Protein AF-A0A392TMW3-F1 (afdb_monomer)

Secondary structure (DSSP, 8-state):
---------------------GGGG---------HHHHHHHHSPPPGGGSPPPP-----SSS-HHHHHHHHHHHHHHTT--S----

Organism: NCBI:txid97028

Radius of gyration: 32.6 Å; Cα contacts (8 Å, |Δi|>4): 18; chains: 1; bounding box: 54×84×55 Å

Structure (mmCIF, N/CA/C/O backbone):
data_AF-A0A392TMW3-F1
#
_entry.id   AF-A0A392TMW3-F1
#
loop_
_atom_site.group_PDB
_atom_site.id
_atom_site.type_symbol
_atom_site.label_atom_id
_atom_site.label_alt_id
_atom_site.label_comp_id
_atom_site.label_asym_id
_atom_site.label_entity_id
_atom_site.label_seq_id
_atom_site.pdbx_PDB_ins_code
_atom_site.Cartn_x
_atom_site.Cartn_y
_atom_site.Cartn_z
_atom_site.occupancy
_atom_site.B_iso_or_equiv
_atom_site.auth_seq_id
_atom_site.auth_comp_id
_atom_site.auth_asym_id
_atom_site.auth_atom_id
_atom_site.pdbx_PDB_model_num
ATOM 1 N N . ARG A 1 1 ? 41.951 71.020 24.060 1.00 45.38 1 ARG A N 1
ATOM 2 C CA . ARG A 1 1 ? 40.689 70.253 23.945 1.00 45.38 1 ARG A CA 1
ATOM 3 C C . ARG A 1 1 ? 41.082 68.806 24.215 1.00 45.38 1 ARG A C 1
ATOM 5 O O . ARG A 1 1 ? 41.406 68.088 23.286 1.00 45.38 1 ARG A O 1
ATOM 12 N N . ASN A 1 2 ? 41.243 68.482 25.497 1.00 42.53 2 ASN A N 1
ATOM 13 C CA . ASN A 1 2 ? 41.499 67.122 25.960 1.00 42.53 2 ASN A CA 1
ATOM 14 C C . ASN A 1 2 ? 40.124 66.543 26.280 1.00 42.53 2 ASN A C 1
ATOM 16 O O . ASN A 1 2 ? 39.383 67.151 27.052 1.00 42.53 2 ASN A O 1
ATOM 20 N N . SER A 1 3 ? 39.770 65.456 25.614 1.00 51.31 3 SER A N 1
ATOM 21 C CA . SER A 1 3 ? 38.526 64.722 25.821 1.00 51.31 3 SER A CA 1
ATOM 22 C C . SER A 1 3 ? 38.923 63.257 25.852 1.00 51.31 3 SER A C 1
ATOM 24 O O . SER A 1 3 ? 38.997 62.602 24.819 1.00 51.31 3 SER A O 1
ATOM 26 N N . GLU A 1 4 ? 39.322 62.804 27.034 1.00 58.28 4 GLU A N 1
ATOM 27 C CA . GLU A 1 4 ? 39.577 61.401 27.330 1.00 58.28 4 GLU A CA 1
ATOM 28 C C . GLU A 1 4 ? 38.291 60.852 27.947 1.00 58.28 4 GLU A C 1
ATOM 30 O O . GLU A 1 4 ? 38.071 60.973 29.148 1.00 58.28 4 GLU A O 1
ATOM 35 N N . ASP A 1 5 ? 37.420 60.306 27.102 1.00 62.53 5 ASP A N 1
ATOM 36 C CA . ASP A 1 5 ? 36.324 59.441 27.527 1.00 62.53 5 ASP A CA 1
ATOM 37 C C . ASP A 1 5 ? 36.793 57.991 27.323 1.00 62.53 5 ASP A C 1
ATOM 39 O O . ASP A 1 5 ? 36.843 57.528 26.178 1.00 62.53 5 ASP A O 1
ATOM 43 N N . PRO A 1 6 ? 37.191 57.249 28.372 1.00 62.78 6 PRO A N 1
ATOM 44 C CA . PRO A 1 6 ? 37.359 55.813 28.239 1.00 62.78 6 PRO A CA 1
ATOM 45 C C . PRO A 1 6 ? 35.971 55.178 28.143 1.00 62.78 6 PRO A C 1
ATOM 47 O O . PRO A 1 6 ? 35.173 55.225 29.082 1.00 62.78 6 PRO A O 1
ATOM 50 N N . ALA A 1 7 ? 35.688 54.620 26.966 1.00 54.66 7 ALA A N 1
ATOM 51 C CA . ALA A 1 7 ? 34.521 53.800 26.699 1.00 54.66 7 ALA A CA 1
ATOM 52 C C . ALA A 1 7 ? 34.365 52.741 27.798 1.00 54.66 7 ALA A C 1
ATOM 54 O O . ALA A 1 7 ? 35.307 52.030 28.138 1.00 54.66 7 ALA A O 1
ATOM 55 N N . SER A 1 8 ? 33.161 52.684 28.357 1.00 53.62 8 SER A N 1
ATOM 56 C CA . SER A 1 8 ? 32.717 51.685 29.316 1.00 53.62 8 SER A CA 1
ATOM 57 C C . SER A 1 8 ? 32.943 50.278 28.761 1.00 53.62 8 SER A C 1
ATOM 59 O O . SER A 1 8 ? 32.244 49.864 27.833 1.00 53.62 8 SER A O 1
ATOM 61 N N . ASP A 1 9 ? 33.897 49.550 29.336 1.00 54.75 9 ASP A N 1
ATOM 62 C CA . ASP A 1 9 ? 34.027 48.110 29.148 1.00 54.75 9 ASP A CA 1
ATOM 63 C C . ASP A 1 9 ? 32.820 47.435 29.813 1.00 54.75 9 ASP A C 1
ATOM 65 O O . ASP A 1 9 ? 32.772 47.232 31.027 1.00 54.75 9 ASP A O 1
ATOM 69 N N . ASP A 1 10 ? 31.797 47.160 29.006 1.00 53.69 10 ASP A N 1
ATOM 70 C CA . ASP A 1 10 ? 30.615 46.414 29.415 1.00 53.69 10 ASP A CA 1
ATOM 71 C C . ASP A 1 10 ? 31.043 44.968 29.692 1.00 53.69 10 ASP A C 1
ATOM 73 O O . ASP A 1 10 ? 31.515 44.239 28.811 1.00 53.69 10 ASP A O 1
ATOM 77 N N . HIS A 1 11 ? 30.963 44.580 30.961 1.00 56.12 11 HIS A N 1
ATOM 78 C CA . HIS A 1 11 ? 31.296 43.245 31.416 1.00 56.12 11 HIS A CA 1
ATOM 79 C C . HIS A 1 11 ? 30.358 42.245 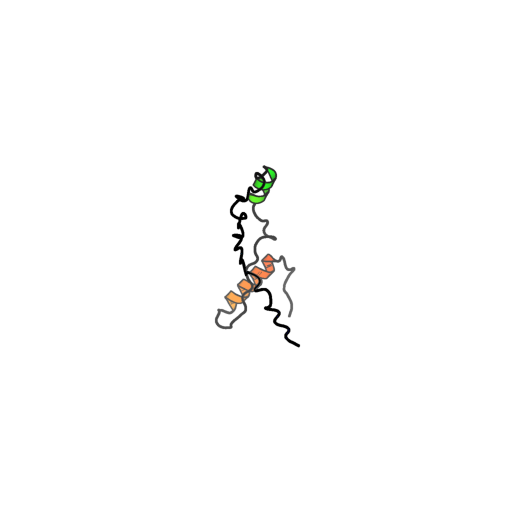30.741 1.00 56.12 11 HIS A C 1
ATOM 81 O O . HIS A 1 11 ? 29.199 42.102 31.125 1.00 56.12 11 HIS A O 1
ATOM 87 N N . GLY A 1 12 ? 30.884 41.500 29.768 1.00 49.59 12 GLY A N 1
ATOM 88 C CA . GLY A 1 12 ? 30.255 40.297 29.241 1.00 49.59 12 GLY A CA 1
ATOM 89 C C . GLY A 1 12 ? 30.131 39.227 30.326 1.00 49.59 12 GLY A C 1
ATOM 90 O O . GLY A 1 12 ? 30.889 38.258 30.335 1.00 49.59 12 GLY A O 1
ATOM 91 N N . SER A 1 13 ? 29.168 39.384 31.239 1.00 53.06 13 SER A N 1
ATOM 92 C CA . SER A 1 13 ? 28.652 38.286 32.048 1.00 53.06 13 SER A CA 1
ATOM 93 C C . SER A 1 13 ? 27.810 37.443 31.107 1.00 53.06 13 SER A C 1
ATOM 95 O O . SER A 1 13 ? 26.610 37.647 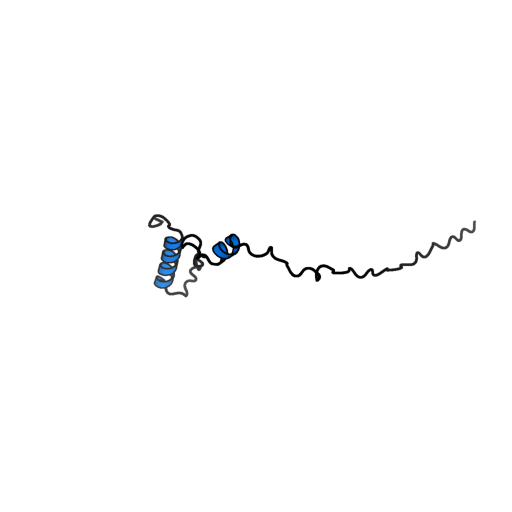30.936 1.00 53.06 13 SER A O 1
ATOM 97 N N . SER A 1 14 ? 28.484 36.533 30.405 1.00 57.97 14 SER A N 1
ATOM 98 C CA . SER A 1 14 ? 27.851 35.391 29.763 1.00 57.97 14 SER A CA 1
ATOM 99 C C . SER A 1 14 ? 27.274 34.529 30.880 1.00 57.97 14 SER A C 1
ATOM 101 O O . SER A 1 14 ? 27.849 33.501 31.244 1.00 57.97 14 SER A O 1
ATOM 103 N N . ASP A 1 15 ? 26.157 34.983 31.446 1.00 56.94 15 ASP A N 1
ATOM 104 C CA . ASP A 1 15 ? 25.296 34.212 32.317 1.00 56.94 15 ASP A CA 1
ATOM 105 C C . ASP A 1 15 ? 24.803 33.045 31.470 1.00 56.94 15 ASP A C 1
ATOM 107 O O . ASP A 1 15 ? 23.798 33.107 30.763 1.00 56.94 15 ASP A O 1
ATOM 111 N N . GLY A 1 16 ? 25.591 31.975 31.476 1.00 54.41 16 GLY A N 1
ATOM 112 C CA . GLY A 1 16 ? 25.195 30.679 30.978 1.00 54.41 16 GLY A CA 1
ATOM 113 C C . GLY A 1 16 ? 24.106 30.179 31.902 1.00 54.41 16 GLY A C 1
ATOM 114 O O . GLY A 1 16 ? 24.369 29.371 32.788 1.00 54.41 16 GLY A O 1
ATOM 115 N N . TYR A 1 17 ? 22.885 30.679 31.720 1.00 55.66 17 TYR A N 1
ATOM 116 C CA . TYR A 1 17 ? 21.704 30.011 32.227 1.00 55.66 17 TYR A CA 1
ATOM 117 C C . TYR A 1 17 ? 21.786 28.609 31.628 1.00 55.66 17 TYR A C 1
ATOM 119 O O . TYR A 1 17 ? 21.777 28.484 30.396 1.00 55.66 17 TYR A O 1
ATOM 127 N N . PRO A 1 18 ? 21.910 27.541 32.432 1.00 58.62 18 PRO A N 1
ATOM 128 C CA . PRO A 1 18 ? 21.638 26.236 31.886 1.00 58.62 18 PRO A CA 1
ATOM 129 C C . PRO A 1 18 ? 20.207 26.331 31.368 1.00 58.62 18 PRO A C 1
ATOM 131 O O . PRO A 1 18 ? 19.271 26.593 32.126 1.00 58.62 18 PRO A O 1
ATOM 134 N N . HIS A 1 19 ? 20.051 26.204 30.048 1.00 59.62 19 HIS A N 1
ATOM 135 C CA . HIS A 1 19 ? 18.790 25.803 29.460 1.00 59.62 19 HIS A CA 1
ATOM 136 C C . HIS A 1 19 ? 18.466 24.485 30.156 1.00 59.62 19 HIS A C 1
ATOM 138 O O . HIS A 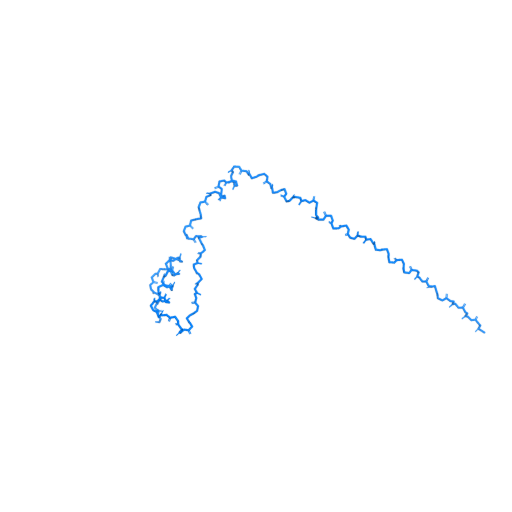1 19 ? 18.987 23.418 29.823 1.00 59.62 19 HIS A O 1
ATOM 144 N N . GLU A 1 20 ? 17.685 24.599 31.219 1.00 59.28 20 GLU A N 1
ATOM 145 C CA . GLU A 1 20 ? 17.063 23.499 31.904 1.00 59.28 20 GLU A CA 1
ATOM 146 C C . GLU A 1 20 ? 16.216 22.810 30.840 1.00 59.28 20 GLU A C 1
ATOM 148 O O . GLU A 1 20 ? 15.086 23.217 30.567 1.00 59.28 20 GLU A O 1
ATOM 153 N N . ASP A 1 21 ? 16.782 21.779 30.210 1.00 58.34 21 ASP A N 1
ATOM 154 C CA . ASP A 1 21 ? 16.070 20.826 29.368 1.00 58.34 21 ASP A CA 1
ATOM 155 C C . ASP A 1 21 ? 15.148 19.995 30.274 1.00 58.34 21 ASP A C 1
ATOM 157 O O . ASP A 1 21 ? 15.276 18.783 30.469 1.00 58.34 21 ASP A O 1
ATOM 161 N N . ARG A 1 22 ? 14.184 20.685 30.889 1.00 54.38 22 ARG A N 1
ATOM 162 C CA . ARG A 1 22 ? 13.105 20.128 31.702 1.00 54.38 22 ARG A CA 1
ATOM 163 C C . ARG A 1 22 ? 12.088 19.380 30.845 1.00 54.38 22 ARG A C 1
ATOM 165 O O . ARG A 1 22 ? 11.037 18.982 31.346 1.00 54.38 22 ARG A O 1
ATOM 172 N N . HIS A 1 23 ? 12.403 19.092 29.583 1.00 54.00 23 HIS A N 1
ATOM 173 C CA . HIS A 1 23 ? 11.626 18.171 28.769 1.00 54.00 23 HIS A CA 1
ATOM 174 C C . HIS A 1 23 ? 11.961 16.699 29.033 1.00 54.00 23 HIS A C 1
ATOM 176 O O . HIS A 1 23 ? 11.178 15.832 28.649 1.00 54.00 23 HIS A O 1
ATOM 182 N N . ARG A 1 24 ? 12.991 16.373 29.831 1.00 57.75 24 ARG A N 1
ATOM 183 C CA . ARG A 1 24 ? 13.174 15.006 30.376 1.00 57.75 24 ARG A CA 1
ATOM 184 C C . ARG A 1 24 ? 12.286 14.695 31.594 1.00 57.75 24 ARG A C 1
ATOM 186 O O . ARG A 1 24 ? 12.599 13.823 32.398 1.00 57.75 24 ARG A O 1
ATOM 193 N N . GLY A 1 25 ? 11.167 15.409 31.736 1.00 56.28 25 GLY A N 1
ATOM 194 C CA . GLY A 1 25 ? 10.316 15.408 32.929 1.00 56.28 25 GLY A CA 1
ATOM 195 C C . GLY A 1 25 ? 8.848 15.041 32.716 1.00 56.28 25 GLY A C 1
ATOM 196 O O . GLY A 1 25 ? 8.058 15.138 33.652 1.00 56.28 25 GLY A O 1
ATOM 197 N N . ARG A 1 26 ? 8.436 14.583 31.532 1.00 54.88 26 ARG A N 1
ATOM 198 C CA . ARG A 1 26 ? 7.167 13.863 31.396 1.00 54.88 26 ARG A CA 1
ATOM 199 C C . ARG A 1 26 ? 7.465 12.518 30.780 1.00 54.88 26 ARG A C 1
ATOM 201 O O . ARG A 1 26 ? 7.582 12.400 29.567 1.00 54.88 26 ARG A O 1
ATOM 208 N N . ARG A 1 27 ? 7.484 11.473 31.624 1.00 59.16 27 ARG A N 1
ATOM 209 C CA . ARG A 1 27 ? 6.990 10.161 31.181 1.00 59.16 27 ARG A CA 1
ATOM 210 C C . ARG A 1 27 ? 5.773 10.485 30.334 1.00 59.16 27 ARG A C 1
ATOM 212 O O . ARG A 1 27 ? 4.879 11.146 30.869 1.00 59.16 27 ARG A O 1
ATOM 219 N N . SER A 1 28 ? 5.800 10.150 29.045 1.00 58.91 28 SER A N 1
ATOM 220 C CA . SER A 1 28 ? 4.643 10.297 28.173 1.00 58.91 28 SER A CA 1
ATOM 221 C C . SER A 1 28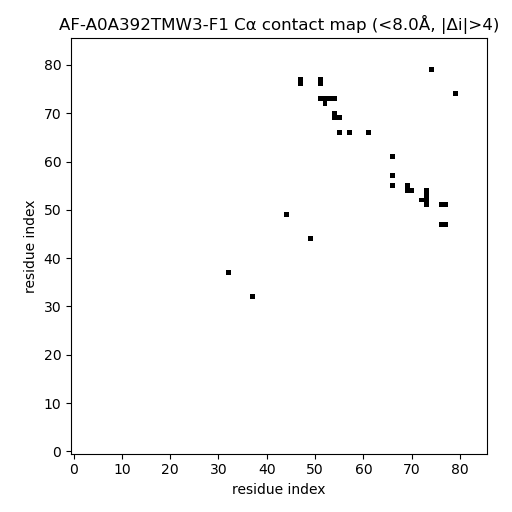 ? 3.514 9.561 28.876 1.00 58.91 28 SER A C 1
ATOM 223 O O . SER A 1 28 ? 3.413 8.334 28.834 1.00 58.91 28 SER A O 1
ATOM 225 N N . ARG A 1 29 ? 2.736 10.295 29.676 1.00 60.97 29 ARG A N 1
ATOM 226 C CA . ARG A 1 29 ? 1.607 9.770 30.417 1.00 60.97 29 ARG A CA 1
ATOM 227 C C . ARG A 1 29 ? 0.535 9.757 29.358 1.00 60.97 29 ARG A C 1
ATOM 229 O O . ARG A 1 29 ? -0.323 10.634 29.327 1.00 60.97 29 ARG A O 1
ATOM 236 N N . HIS A 1 30 ? 0.694 8.818 28.422 1.00 61.81 30 HIS A N 1
ATOM 237 C CA . HIS A 1 30 ? -0.327 8.488 27.459 1.00 61.81 30 HIS A CA 1
ATOM 238 C C . HIS A 1 30 ? -1.623 8.407 28.265 1.00 61.81 30 HIS A C 1
ATOM 240 O O . HIS A 1 30 ? -1.615 7.792 29.345 1.00 61.81 30 HIS A O 1
ATOM 246 N N . PRO A 1 31 ? -2.694 9.084 27.818 1.00 71.25 31 PRO A N 1
ATOM 247 C CA . PRO A 1 31 ? -4.000 8.949 28.437 1.00 71.25 31 PRO A CA 1
ATOM 248 C C . PRO A 1 31 ? -4.228 7.472 28.746 1.00 71.25 31 PRO A C 1
ATOM 250 O O . PRO A 1 31 ? -3.925 6.626 27.899 1.00 71.25 31 PRO A O 1
ATOM 253 N N . ARG A 1 32 ? -4.649 7.151 29.982 1.00 73.31 32 ARG A N 1
ATOM 254 C CA . ARG A 1 32 ? -4.900 5.757 30.382 1.00 73.31 32 ARG A CA 1
ATOM 255 C C . ARG A 1 32 ? -5.725 5.132 29.265 1.00 73.31 32 ARG A C 1
ATOM 257 O O . ARG A 1 32 ? -6.786 5.666 28.948 1.00 73.31 32 ARG A O 1
ATOM 264 N N . LYS A 1 33 ? -5.193 4.084 28.626 1.00 83.50 33 LYS A N 1
ATOM 265 C CA . LYS A 1 33 ? -5.844 3.442 27.483 1.00 83.50 33 LYS A CA 1
ATOM 266 C C . LYS A 1 33 ? -7.263 3.095 27.924 1.00 83.50 33 LYS A C 1
ATOM 268 O O . LYS A 1 33 ? -7.444 2.315 28.856 1.00 83.50 33 LYS A O 1
ATOM 273 N N . THR A 1 34 ? -8.252 3.761 27.338 1.00 88.50 34 THR A N 1
ATOM 274 C CA . THR A 1 34 ? -9.651 3.4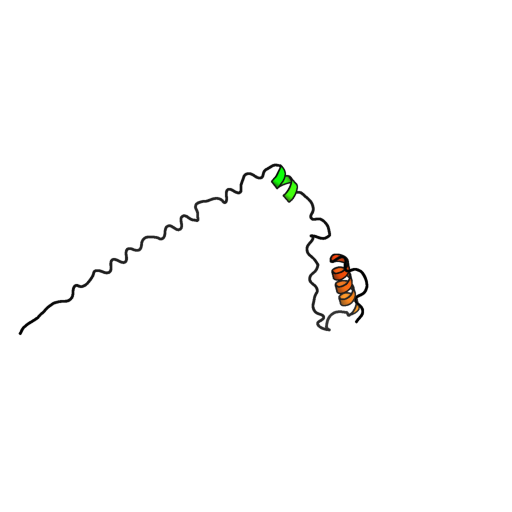77 27.659 1.00 88.50 34 THR A CA 1
ATOM 275 C C . THR A 1 34 ? -9.993 2.089 27.117 1.00 88.50 34 THR A C 1
ATOM 277 O O . THR A 1 34 ? -9.335 1.642 26.173 1.00 88.50 34 THR A O 1
ATOM 280 N N . PRO A 1 35 ? -11.026 1.406 27.636 1.00 91.25 35 PRO A N 1
ATOM 281 C CA . PRO A 1 35 ? -11.487 0.148 27.049 1.00 91.25 35 PRO A CA 1
ATOM 282 C C . PRO A 1 35 ? -11.746 0.265 25.539 1.00 91.25 35 PRO A C 1
ATOM 284 O O . PRO A 1 35 ? -11.458 -0.656 24.785 1.00 91.25 35 PRO A O 1
ATOM 287 N N . PHE A 1 36 ? -12.216 1.428 25.079 1.00 89.19 36 PHE A N 1
ATOM 288 C CA . PHE A 1 36 ? -12.379 1.732 23.659 1.00 89.19 36 PHE A CA 1
ATOM 289 C C . PHE A 1 36 ? -11.042 1.779 22.905 1.00 89.19 36 PHE A C 1
ATOM 291 O O . PHE A 1 36 ? -10.885 1.109 21.889 1.00 89.19 36 PHE A O 1
ATOM 298 N N . THR A 1 37 ? -10.053 2.511 23.426 1.00 90.12 37 THR A N 1
ATOM 299 C CA . THR A 1 37 ? -8.715 2.605 22.819 1.00 90.12 37 THR A CA 1
ATOM 300 C C . THR A 1 37 ? -8.027 1.243 22.748 1.00 90.12 37 THR A C 1
ATOM 302 O O . THR A 1 37 ? -7.412 0.931 21.736 1.00 90.12 37 THR A O 1
ATOM 305 N N . VAL A 1 38 ? -8.141 0.427 23.802 1.00 91.62 38 VAL A N 1
ATOM 306 C CA . VAL A 1 38 ? -7.585 -0.935 23.829 1.00 91.62 38 VAL A CA 1
ATOM 307 C C . VAL A 1 38 ? -8.220 -1.786 22.732 1.00 91.62 38 VAL A C 1
ATOM 309 O O . VAL A 1 38 ? -7.502 -2.345 21.915 1.00 91.62 38 VAL A O 1
ATOM 312 N N . ARG A 1 39 ? -9.554 -1.780 22.621 1.00 92.56 39 ARG A N 1
ATOM 313 C CA . ARG A 1 39 ? -10.267 -2.537 21.582 1.00 92.56 39 ARG A CA 1
ATOM 314 C C . ARG A 1 39 ? -9.868 -2.142 20.162 1.00 92.56 39 ARG A C 1
ATOM 316 O O . ARG A 1 39 ? -9.800 -3.018 19.310 1.00 92.56 39 ARG A O 1
ATOM 323 N N . ILE A 1 40 ? -9.618 -0.859 19.898 1.00 91.25 40 ILE A N 1
ATOM 324 C CA . ILE A 1 40 ? -9.152 -0.410 18.576 1.00 91.25 40 ILE A CA 1
ATOM 325 C C . ILE A 1 40 ? -7.751 -0.946 18.283 1.00 91.25 40 ILE A C 1
ATOM 327 O O .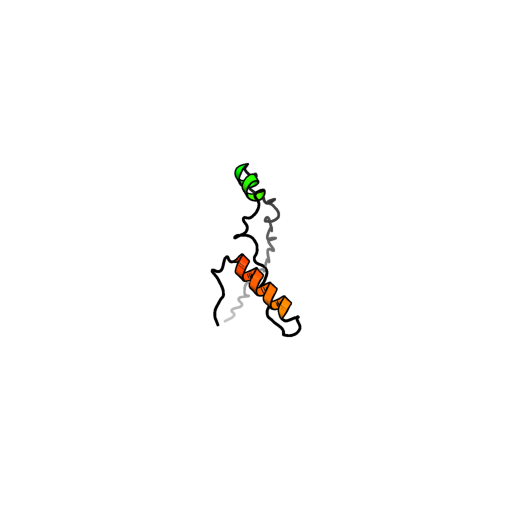 ILE A 1 40 ? -7.519 -1.450 17.192 1.00 91.25 40 ILE A O 1
ATOM 331 N N . LEU A 1 41 ? -6.833 -0.853 19.247 1.00 90.25 41 LEU A N 1
ATOM 332 C CA . LEU A 1 41 ? -5.457 -1.322 19.069 1.00 90.25 41 LEU A CA 1
ATOM 333 C C . LEU A 1 41 ? -5.367 -2.850 18.944 1.00 90.25 41 LEU A C 1
ATOM 335 O O . LEU A 1 41 ? -4.520 -3.342 18.208 1.00 90.25 41 LEU A O 1
ATOM 339 N N . ASP A 1 42 ? -6.245 -3.580 19.633 1.00 92.25 42 ASP A N 1
ATOM 340 C CA . ASP A 1 42 ? -6.317 -5.045 19.578 1.00 92.25 42 ASP A CA 1
ATOM 341 C C . ASP A 1 42 ? -7.081 -5.556 18.341 1.00 92.25 42 ASP A C 1
ATOM 343 O O . ASP A 1 42 ? -7.077 -6.754 18.047 1.00 92.25 42 ASP A O 1
ATOM 347 N N . SER A 1 43 ? -7.767 -4.670 17.612 1.00 92.75 43 SER A N 1
ATOM 348 C CA . SER A 1 43 ? -8.489 -5.043 16.396 1.00 92.75 43 SER A CA 1
ATOM 349 C C . SER A 1 43 ? -7.514 -5.309 15.252 1.00 92.75 43 SER A C 1
ATOM 351 O O . SER A 1 43 ? -6.544 -4.581 15.051 1.00 92.75 43 SER A O 1
ATOM 353 N N . ARG A 1 44 ? -7.798 -6.344 14.452 1.00 90.75 44 ARG A N 1
ATOM 354 C CA . ARG A 1 44 ? -7.045 -6.604 13.220 1.00 90.75 44 ARG A CA 1
ATOM 355 C C . ARG A 1 44 ? -7.311 -5.493 12.208 1.00 90.75 44 ARG A C 1
ATOM 357 O O . ARG A 1 44 ? -8.450 -5.044 12.069 1.00 90.75 44 ARG A O 1
ATOM 364 N N . ILE A 1 45 ? -6.267 -5.087 11.491 1.00 87.50 45 ILE A N 1
ATOM 365 C CA . ILE A 1 45 ? -6.393 -4.154 10.373 1.00 87.50 45 ILE A CA 1
ATOM 366 C C . ILE A 1 45 ? -7.259 -4.833 9.297 1.00 87.50 45 ILE A C 1
ATOM 368 O O . ILE A 1 45 ? -7.031 -6.001 8.985 1.00 87.50 45 ILE A O 1
ATOM 372 N N . PRO A 1 46 ? -8.295 -4.169 8.765 1.00 84.69 46 PRO A N 1
ATOM 373 C CA . PRO A 1 46 ? -9.071 -4.735 7.670 1.00 84.69 46 PRO A CA 1
ATOM 374 C C . PRO A 1 46 ? -8.208 -4.803 6.403 1.00 84.69 46 PRO A C 1
ATOM 376 O O . PRO A 1 46 ? -7.439 -3.886 6.147 1.00 84.69 46 PRO A O 1
ATOM 379 N N . ARG A 1 47 ? -8.391 -5.842 5.576 1.00 76.38 47 ARG A N 1
ATOM 380 C CA . ARG A 1 47 ? -7.550 -6.144 4.395 1.00 76.38 47 ARG A CA 1
ATOM 381 C C . ARG A 1 47 ? -7.256 -4.957 3.464 1.00 76.38 47 ARG A C 1
ATOM 383 O O . ARG A 1 47 ? -6.153 -4.853 2.961 1.00 76.38 47 ARG A O 1
ATOM 390 N N . GLY A 1 48 ? -8.208 -4.040 3.263 1.00 75.38 48 GLY A N 1
ATOM 391 C CA . GLY A 1 48 ? -8.012 -2.851 2.412 1.00 75.38 48 GLY A CA 1
ATOM 392 C C . GLY A 1 48 ? -7.258 -1.683 3.067 1.00 75.38 48 GLY A C 1
ATOM 393 O O . GLY A 1 48 ? -6.976 -0.688 2.408 1.00 75.38 48 GLY A O 1
ATOM 394 N N . LEU A 1 49 ? -6.972 -1.775 4.368 1.00 79.00 49 LEU A N 1
ATOM 395 C CA . LEU A 1 49 ? -6.165 -0.814 5.129 1.00 79.00 49 LEU A CA 1
ATOM 396 C C . LEU A 1 49 ? -4.840 -1.418 5.600 1.00 79.00 49 LEU A C 1
ATOM 398 O O . LEU A 1 49 ? -4.131 -0.786 6.386 1.00 79.00 49 LEU A O 1
ATOM 402 N N . GLU A 1 50 ? -4.517 -2.641 5.175 1.00 84.00 50 GLU A N 1
ATOM 403 C CA . GLU A 1 50 ? -3.192 -3.202 5.403 1.00 84.00 50 GLU A CA 1
ATOM 404 C C . GLU A 1 50 ? -2.135 -2.366 4.652 1.00 84.00 50 GLU A C 1
ATOM 406 O O . GLU A 1 50 ? -2.410 -1.336 4.029 1.00 84.00 50 GLU A O 1
ATOM 411 N N . LYS A 1 51 ? -0.860 -2.705 4.799 1.00 83.62 51 LYS A N 1
ATOM 412 C CA . LYS A 1 51 ? 0.166 -2.007 4.028 1.00 83.62 51 LYS A CA 1
ATOM 413 C C . LYS A 1 51 ? 0.252 -2.686 2.660 1.00 83.62 51 LYS A C 1
ATOM 415 O O . LYS A 1 51 ? 0.570 -3.875 2.648 1.00 83.62 51 LYS A O 1
ATOM 420 N N . PRO A 1 52 ? 0.034 -1.968 1.543 1.00 76.56 52 PRO A N 1
ATOM 421 C CA . PRO A 1 52 ? 0.271 -2.543 0.231 1.00 76.56 52 PRO A CA 1
ATOM 422 C C . PRO A 1 52 ? 1.723 -3.022 0.129 1.00 76.56 52 PRO A C 1
ATOM 424 O O . PRO A 1 52 ? 2.623 -2.349 0.663 1.00 76.56 52 PRO A O 1
ATOM 427 N N . PRO A 1 53 ? 1.980 -4.141 -0.565 1.00 81.88 53 PRO A N 1
ATOM 428 C CA . PRO A 1 53 ? 3.333 -4.468 -0.981 1.00 81.88 53 PRO A CA 1
ATOM 429 C C . PRO A 1 53 ? 3.913 -3.302 -1.795 1.00 81.88 53 PRO A C 1
ATOM 431 O O . PRO A 1 53 ? 3.192 -2.571 -2.479 1.00 81.88 53 PRO A O 1
ATOM 434 N N . LYS A 1 54 ? 5.219 -3.059 -1.655 1.00 83.06 54 LYS A N 1
ATOM 435 C CA . LYS A 1 54 ? 5.881 -2.006 -2.430 1.00 83.06 54 LYS A CA 1
ATOM 436 C C . LYS A 1 54 ? 5.939 -2.468 -3.877 1.00 83.06 54 LYS A C 1
ATOM 438 O O . LYS A 1 54 ? 6.520 -3.511 -4.131 1.00 83.06 54 LYS A O 1
ATOM 443 N N . LEU A 1 55 ? 5.391 -1.683 -4.801 1.00 84.12 55 LEU A N 1
ATOM 444 C CA . LEU A 1 55 ? 5.606 -1.938 -6.218 1.00 84.12 55 LEU A CA 1
ATOM 445 C C . LEU A 1 55 ? 7.088 -1.701 -6.529 1.00 84.12 55 LEU A C 1
ATOM 447 O O . LEU A 1 55 ? 7.548 -0.558 -6.524 1.00 84.12 55 LEU A O 1
ATOM 451 N N . GLU A 1 56 ? 7.832 -2.784 -6.720 1.00 82.44 56 GLU A N 1
ATOM 452 C CA . GLU A 1 56 ? 9.238 -2.717 -7.105 1.00 82.44 56 GLU A CA 1
ATOM 453 C C . GLU A 1 56 ? 9.363 -2.233 -8.554 1.00 82.44 56 GLU A C 1
ATOM 455 O O . GLU A 1 56 ? 8.488 -2.473 -9.385 1.00 82.44 56 GLU A O 1
ATOM 460 N N . THR A 1 57 ? 10.450 -1.531 -8.869 1.00 84.75 57 THR A N 1
ATOM 461 C CA . THR A 1 57 ? 10.748 -1.121 -10.247 1.00 84.75 57 THR A CA 1
ATOM 462 C C . THR A 1 57 ? 11.420 -2.281 -10.968 1.00 84.75 57 THR A C 1
ATOM 464 O O . THR A 1 57 ? 12.403 -2.817 -10.461 1.00 84.75 57 THR A O 1
ATOM 467 N N . TYR A 1 58 ? 10.939 -2.648 -12.159 1.00 87.12 58 TYR A N 1
ATOM 468 C CA . TYR A 1 58 ? 11.615 -3.655 -12.976 1.00 87.12 58 TYR A CA 1
ATOM 469 C C . TYR A 1 58 ? 13.015 -3.178 -13.373 1.00 87.12 58 TYR A C 1
ATOM 471 O O . TYR A 1 58 ? 13.164 -2.202 -14.110 1.00 87.12 58 TYR A O 1
ATOM 479 N N . ASP A 1 59 ? 14.040 -3.872 -12.888 1.00 85.81 59 ASP A N 1
ATOM 480 C CA . ASP A 1 59 ? 15.449 -3.569 -13.144 1.00 85.81 59 ASP A CA 1
ATOM 481 C C . ASP A 1 59 ? 16.048 -4.411 -14.284 1.00 85.81 59 ASP A C 1
ATOM 483 O O . ASP A 1 59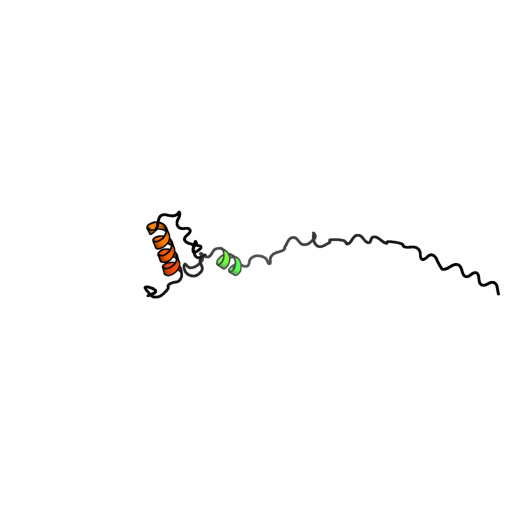 ? 17.211 -4.234 -14.647 1.00 85.81 59 ASP A O 1
ATOM 487 N N . GLY A 1 60 ? 15.259 -5.327 -14.856 1.00 84.75 60 GLY A N 1
ATOM 488 C CA . GLY A 1 60 ? 15.690 -6.246 -15.908 1.00 84.75 60 GLY A CA 1
ATOM 489 C C . GLY A 1 60 ? 16.630 -7.359 -15.439 1.00 84.75 60 GLY A C 1
ATOM 490 O O . GLY A 1 60 ? 17.090 -8.133 -16.277 1.00 84.75 60 GLY A O 1
ATOM 491 N N . SER A 1 61 ? 16.933 -7.442 -14.138 1.00 83.88 61 SER A N 1
ATOM 492 C CA . SER A 1 61 ? 17.762 -8.504 -13.552 1.00 83.88 61 SER A CA 1
ATOM 493 C C . SER A 1 61 ? 16.922 -9.622 -12.928 1.00 83.88 61 SER A C 1
ATOM 495 O O . SER A 1 61 ? 17.370 -10.766 -12.830 1.00 83.88 61 SER A O 1
ATOM 497 N N . THR A 1 62 ? 15.692 -9.286 -12.544 1.00 80.31 62 THR A N 1
ATOM 498 C CA . THR A 1 62 ? 14.687 -10.198 -11.996 1.00 80.31 62 THR A CA 1
ATOM 499 C C . THR A 1 62 ? 13.971 -10.988 -13.091 1.00 80.31 62 THR A C 1
ATOM 501 O O . THR A 1 62 ? 13.859 -10.549 -14.238 1.00 80.31 62 THR A O 1
ATOM 504 N N . VAL A 1 63 ? 13.497 -12.188 -12.742 1.00 86.50 63 VAL A N 1
ATOM 505 C CA . VAL A 1 63 ? 12.732 -13.037 -13.664 1.00 86.50 63 VAL A CA 1
ATOM 506 C C . VAL A 1 63 ? 11.436 -12.298 -14.039 1.00 86.50 63 VAL A C 1
ATOM 508 O O . VAL A 1 63 ? 10.724 -11.858 -13.136 1.00 86.50 63 VAL A O 1
ATOM 511 N N . PRO A 1 64 ? 11.099 -12.153 -15.337 1.00 82.56 64 PRO A N 1
ATOM 512 C CA . PRO A 1 64 ? 9.933 -11.377 -15.766 1.00 82.56 64 PRO A CA 1
ATOM 513 C C . PRO A 1 64 ? 8.623 -11.832 -15.117 1.00 82.56 64 PRO A C 1
ATOM 515 O O . PRO A 1 64 ? 7.814 -10.998 -14.720 1.00 82.56 64 PRO A O 1
ATOM 518 N N . ASP A 1 65 ? 8.445 -13.145 -14.964 1.00 83.94 65 ASP A N 1
ATOM 519 C CA . ASP A 1 65 ? 7.227 -13.739 -14.405 1.00 83.94 65 ASP A CA 1
ATOM 520 C C . ASP A 1 65 ? 7.022 -13.347 -12.933 1.00 83.94 65 ASP A C 1
ATOM 522 O O . ASP A 1 65 ? 5.918 -12.986 -12.535 1.00 83.94 65 ASP A O 1
ATOM 526 N N . GLU A 1 66 ? 8.097 -13.308 -12.141 1.00 86.88 66 GLU A N 1
ATOM 527 C CA . GLU A 1 66 ? 8.055 -12.862 -10.741 1.00 86.88 66 GLU A CA 1
ATOM 528 C C . GLU A 1 66 ? 7.646 -11.384 -10.637 1.00 86.88 66 GLU A C 1
ATOM 530 O O . GLU A 1 66 ? 6.869 -10.992 -9.764 1.00 86.88 66 GLU A O 1
ATOM 535 N N . HIS A 1 67 ? 8.135 -10.549 -11.558 1.00 87.81 67 HIS A N 1
ATOM 536 C CA . HIS A 1 67 ? 7.772 -9.136 -11.590 1.00 87.81 67 HIS A CA 1
ATOM 537 C C . HIS A 1 67 ? 6.289 -8.927 -11.940 1.00 87.81 67 HIS A C 1
ATOM 539 O O . HIS A 1 67 ? 5.631 -8.067 -11.350 1.00 87.81 67 HIS A O 1
ATOM 545 N N . VAL A 1 68 ? 5.747 -9.735 -12.855 1.00 88.06 68 V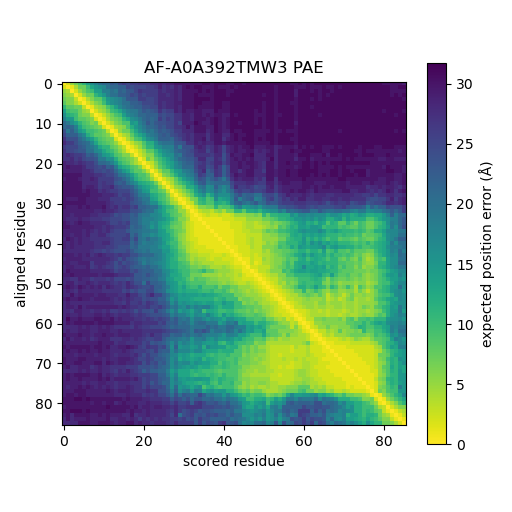AL A N 1
ATOM 546 C CA . VAL A 1 68 ? 4.320 -9.716 -13.213 1.00 88.06 68 VAL A CA 1
ATOM 547 C C . VAL A 1 68 ? 3.449 -10.145 -12.030 1.00 88.06 68 VAL A C 1
ATOM 549 O O . VAL A 1 68 ? 2.497 -9.438 -11.703 1.00 88.06 68 VAL A O 1
ATOM 552 N N . GLU A 1 69 ? 3.807 -11.221 -11.321 1.00 88.06 69 GLU A N 1
ATOM 553 C CA . GLU A 1 69 ? 3.082 -11.659 -10.116 1.00 88.06 69 GLU A CA 1
ATOM 554 C C . GLU A 1 69 ? 3.038 -10.568 -9.033 1.00 88.06 69 GLU A C 1
ATOM 556 O O . GLU A 1 69 ? 2.024 -10.385 -8.347 1.00 88.06 69 GLU A O 1
ATOM 561 N N . HIS A 1 70 ? 4.119 -9.796 -8.893 1.00 85.94 70 HIS A N 1
ATOM 562 C CA . HIS A 1 70 ? 4.169 -8.674 -7.961 1.00 85.94 70 HIS A CA 1
ATOM 563 C C . HIS A 1 70 ? 3.208 -7.548 -8.380 1.00 85.94 70 HIS A C 1
ATOM 565 O O . HIS A 1 70 ? 2.469 -7.028 -7.539 1.00 85.94 70 HIS A O 1
ATOM 571 N N . ILE A 1 71 ? 3.166 -7.198 -9.671 1.00 87.31 71 ILE A N 1
ATOM 572 C CA . ILE A 1 71 ? 2.213 -6.213 -10.207 1.00 87.31 71 ILE A CA 1
ATOM 573 C C . ILE A 1 71 ? 0.774 -6.657 -9.920 1.00 87.31 71 ILE A C 1
ATOM 575 O O . ILE A 1 71 ? -0.002 -5.876 -9.365 1.00 87.31 71 ILE A O 1
ATOM 579 N N . ASP A 1 72 ? 0.432 -7.906 -10.231 1.00 87.81 72 ASP A N 1
ATOM 580 C CA . ASP A 1 72 ? -0.919 -8.440 -10.039 1.00 87.81 72 ASP A CA 1
ATOM 581 C C . ASP A 1 72 ? -1.334 -8.424 -8.564 1.00 87.81 72 ASP A C 1
ATOM 583 O O . ASP A 1 72 ? -2.434 -7.983 -8.225 1.00 87.81 72 ASP A O 1
ATOM 587 N N . THR A 1 73 ? -0.426 -8.813 -7.665 1.00 85.56 73 THR A N 1
ATOM 588 C CA . THR A 1 73 ? -0.664 -8.791 -6.214 1.00 85.56 73 THR A CA 1
ATOM 589 C C . THR A 1 73 ? -0.922 -7.372 -5.698 1.00 85.56 73 THR A C 1
ATOM 591 O O . THR A 1 73 ? -1.801 -7.154 -4.861 1.00 85.56 73 THR A O 1
ATOM 594 N N . VAL A 1 74 ? -0.175 -6.380 -6.195 1.00 85.50 74 VAL A N 1
ATOM 595 C CA . VAL A 1 74 ? -0.382 -4.966 -5.845 1.00 85.50 74 VAL A CA 1
ATOM 596 C C . VAL A 1 74 ? -1.737 -4.476 -6.365 1.00 85.50 74 VAL A C 1
ATOM 598 O O . VAL A 1 74 ? -2.450 -3.775 -5.649 1.00 85.50 74 VAL A O 1
ATOM 601 N N . LEU A 1 75 ? -2.124 -4.842 -7.587 1.00 84.94 75 LEU A N 1
ATOM 602 C CA . LEU A 1 75 ? -3.405 -4.435 -8.173 1.00 84.94 75 LEU A CA 1
ATOM 603 C C . LEU A 1 75 ? -4.609 -5.058 -7.450 1.00 84.94 75 LEU A C 1
ATOM 605 O O . LEU A 1 75 ? -5.582 -4.345 -7.179 1.00 84.94 75 LEU A O 1
ATOM 609 N N . ASP A 1 76 ? -4.528 -6.339 -7.083 1.00 83.31 76 ASP A N 1
ATOM 610 C CA . ASP A 1 76 ? -5.546 -7.030 -6.278 1.00 83.31 76 ASP A CA 1
ATOM 611 C C . ASP A 1 76 ? -5.698 -6.379 -4.896 1.00 83.31 76 ASP A C 1
ATOM 613 O O . ASP A 1 76 ? -6.813 -6.099 -4.446 1.00 83.31 76 ASP A O 1
ATOM 617 N N 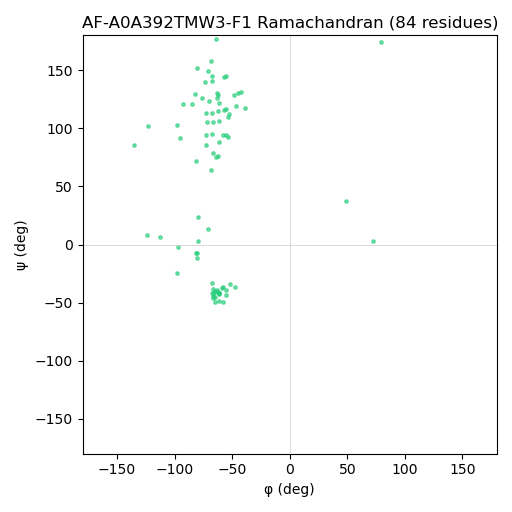. TYR A 1 77 ? -4.576 -6.005 -4.268 1.00 81.56 77 TYR A N 1
ATOM 618 C CA . TYR A 1 77 ? -4.569 -5.280 -2.999 1.00 81.56 77 TYR A CA 1
ATOM 619 C C . TYR A 1 77 ? -5.387 -3.976 -3.056 1.00 81.56 77 TYR A C 1
ATOM 621 O O . TYR A 1 77 ? -6.170 -3.677 -2.149 1.00 81.56 77 TYR A O 1
ATOM 629 N N . TYR A 1 78 ? -5.252 -3.203 -4.136 1.00 79.31 78 TYR A N 1
ATOM 630 C CA . TYR A 1 78 ? -5.987 -1.948 -4.313 1.00 79.31 78 TYR A CA 1
ATOM 631 C C . TYR A 1 78 ? -7.437 -2.133 -4.782 1.00 79.31 78 TYR A C 1
ATOM 633 O O . TYR A 1 78 ? -8.127 -1.133 -4.990 1.00 79.31 78 TYR A O 1
ATOM 641 N N . GLN A 1 79 ? -7.917 -3.378 -4.925 1.00 74.38 79 GLN A N 1
ATOM 642 C CA . GLN A 1 79 ? -9.219 -3.700 -5.520 1.00 74.38 79 GLN A CA 1
ATOM 643 C C . GLN A 1 79 ? -9.410 -2.962 -6.852 1.00 74.38 79 GLN A C 1
ATOM 645 O O . GLN A 1 79 ? -10.502 -2.469 -7.151 1.00 74.38 79 GLN A O 1
ATOM 650 N N . ALA A 1 80 ? -8.329 -2.829 -7.632 1.00 61.72 80 ALA A N 1
ATOM 651 C CA . ALA A 1 80 ? -8.396 -2.180 -8.928 1.00 61.72 80 ALA A CA 1
ATOM 652 C C . ALA A 1 80 ? -9.364 -2.991 -9.809 1.00 61.72 80 ALA A C 1
ATOM 654 O O . ALA A 1 80 ? -9.169 -4.197 -9.983 1.00 61.72 80 ALA A O 1
ATOM 655 N N . PRO A 1 81 ? -10.441 -2.382 -10.335 1.00 56.81 81 PRO A N 1
ATOM 656 C CA . PRO A 1 81 ? -11.413 -3.118 -11.122 1.00 56.81 81 PRO A CA 1
ATOM 657 C C . PRO A 1 81 ? -10.817 -3.460 -12.493 1.00 56.81 81 PRO A C 1
ATOM 659 O O . PRO A 1 81 ? -10.920 -2.687 -13.441 1.00 56.81 81 PRO A O 1
ATOM 662 N N . GLY A 1 82 ? -10.237 -4.655 -12.595 1.00 63.41 82 GLY A N 1
ATOM 663 C CA . GLY A 1 82 ? -9.920 -5.326 -13.852 1.00 63.41 82 GLY A CA 1
ATOM 664 C C . GLY A 1 82 ? -8.657 -4.848 -14.584 1.00 63.41 82 GLY A C 1
ATOM 665 O O . GLY A 1 82 ? -7.993 -3.898 -14.169 1.00 63.41 82 GLY A O 1
ATOM 666 N N . PRO A 1 83 ? -8.304 -5.545 -15.680 1.00 59.91 83 PRO A N 1
ATOM 667 C CA . PRO A 1 83 ? -7.025 -5.383 -16.362 1.00 59.91 83 PRO A CA 1
ATOM 668 C C . PRO A 1 83 ? -6.850 -3.971 -16.933 1.00 59.91 83 PRO A C 1
ATOM 670 O O . PRO A 1 83 ? -7.681 -3.480 -17.705 1.00 59.91 83 PRO A O 1
ATOM 673 N N . ILE A 1 84 ? -5.733 -3.338 -16.568 1.00 62.03 84 ILE A N 1
ATOM 674 C CA . ILE A 1 84 ? -5.298 -2.046 -17.103 1.00 62.03 84 ILE A CA 1
ATOM 675 C C . ILE A 1 84 ? -4.838 -2.286 -18.544 1.00 62.03 84 ILE A C 1
ATOM 677 O O . ILE A 1 84 ? -3.791 -2.877 -18.785 1.00 62.03 84 ILE A O 1
ATOM 681 N N . LYS A 1 85 ? -5.656 -1.870 -19.513 1.00 68.31 85 LYS A N 1
ATOM 682 C CA . LYS A 1 85 ? -5.303 -1.937 -20.935 1.00 68.31 85 LYS A CA 1
ATOM 683 C C . LYS A 1 85 ? -4.316 -0.816 -21.263 1.00 68.31 85 LYS A C 1
ATOM 685 O O . LYS A 1 85 ? -4.603 0.344 -20.964 1.00 68.31 85 LYS A O 1
ATOM 690 N N . CYS A 1 86 ? -3.188 -1.195 -21.848 1.00 52.78 86 CYS A N 1
ATOM 691 C CA . CYS A 1 86 ? -2.163 -0.320 -22.407 1.00 52.78 86 CYS A CA 1
ATOM 692 C C . CYS A 1 86 ? -2.559 0.264 -23.770 1.00 52.78 86 CYS A C 1
ATOM 694 O O . CYS A 1 86 ? -3.405 -0.344 -24.469 1.00 52.78 86 CYS A O 1
#

pLDDT: mean 72.74, std 14.72, range [42.53, 92.75]

Foldseek 3Di:
DDDDDDPDPDDPPPPPPPPPCCVVPDPPPPPPCDPVNVVVVPDDDPLLRDDQDDLDDDPVPDDVVVNVVSVVSNCVSNVPPDDDDD

Mean predicted aligned error: 18.51 Å

Solvent-accessible surface area (backbone atoms only — not comparable to full-atom values): 6147 Å² total; per-residue (Å²): 138,89,81,89,77,81,76,81,81,75,79,82,74,77,75,75,67,74,79,74,70,67,76,86,69,60,77,82,73,63,74,78,76,43,76,66,56,47,54,59,72,72,46,79,74,54,82,85,68,52,81,75,70,80,84,76,79,89,79,81,80,66,61,67,67,63,54,49,54,51,53,52,53,43,39,59,59,68,63,55,88,67,85,84,80,131

Sequence (86 aa):
RNSEDPASDDHGSSDGYPHEDRHRGRRSRHPRKTPFTVRILDSRIPRGLEKPPKLETYDGSTVPDEHVEHIDTVLDYYQAPGPIKC